Protein AF-A0A5E6N987-F1 (afdb_monomer)

pLDDT: mean 73.83, std 17.0, range [43.16, 96.81]

Mean predicted aligned error: 20.56 Å

Secondary structure (DSSP, 8-state):
--SHHHHHHHHHHHHHHHHHHHHHHHTTSSSSS---------------SS-------GGGG-GGGSS-HHHHHHHHHHHHHHHHHS---PPPPP---EEEE-SEEEHHHHHHHHTS-HHHHHHHHHHTT----TT-EEEHHHHHHHHHHTT-EEEE---------

Sequence (165 aa):
MTRLQKEEAEGLKKQQEQAKQQTEKAKKTDDADSDDKSKKPKRLRNTSGADGRKQLHVAKKNPSRKLKKKDRTRLSQKIQEEQAQHGFQKPIEKVVREVSIPDNIKVSDLAQKMATKAGEVLKVLMGMGVMVTLNDVIDQDTALLVVEEMGHTGVVSKKKPLKTS

Structure (mmCIF, N/CA/C/O backbone):
data_AF-A0A5E6N987-F1
#
_entry.id   AF-A0A5E6N987-F1
#
loop_
_atom_site.group_PDB
_atom_site.id
_atom_site.type_symbol
_atom_site.label_atom_id
_atom_site.label_alt_id
_atom_site.label_comp_id
_atom_site.label_asym_id
_atom_site.label_entity_id
_atom_site.label_seq_id
_atom_site.pdbx_PDB_ins_code
_atom_site.Cartn_x
_atom_site.Cartn_y
_atom_site.Cartn_z
_atom_site.occupancy
_atom_site.B_iso_or_equiv
_atom_site.auth_seq_id
_atom_site.auth_comp_id
_atom_site.auth_asym_id
_atom_site.auth_atom_id
_atom_site.pdbx_PDB_model_num
ATOM 1 N N . MET A 1 1 ? 55.461 -22.655 -24.168 1.00 54.84 1 MET A N 1
ATOM 2 C CA . MET A 1 1 ? 54.021 -22.583 -23.841 1.00 54.84 1 MET A CA 1
ATOM 3 C C . MET A 1 1 ? 53.813 -22.712 -22.328 1.00 54.84 1 MET A C 1
ATOM 5 O O . MET A 1 1 ? 53.328 -23.738 -21.889 1.00 54.84 1 MET A O 1
ATOM 9 N N . THR A 1 2 ? 54.227 -21.738 -21.505 1.00 58.19 2 THR A N 1
ATOM 10 C CA . THR A 1 2 ? 54.193 -21.914 -20.026 1.00 58.19 2 THR A CA 1
ATOM 11 C C . THR A 1 2 ? 54.093 -20.609 -19.209 1.00 58.19 2 THR A C 1
ATOM 13 O O . THR A 1 2 ? 54.355 -20.623 -18.012 1.00 58.19 2 THR A O 1
ATOM 16 N N . ARG A 1 3 ? 53.710 -19.465 -19.806 1.00 55.66 3 ARG A N 1
ATOM 17 C CA . ARG A 1 3 ? 53.450 -18.214 -19.046 1.00 55.66 3 ARG A CA 1
ATOM 18 C C . ARG A 1 3 ? 51.964 -17.986 -18.748 1.00 55.66 3 ARG A C 1
ATOM 20 O O . ARG A 1 3 ? 51.633 -17.706 -17.606 1.00 55.66 3 ARG A O 1
ATOM 27 N N . LEU A 1 4 ? 51.084 -18.242 -19.718 1.00 57.19 4 LEU A N 1
ATOM 28 C CA . LEU A 1 4 ? 49.628 -18.096 -19.550 1.00 57.19 4 LEU A CA 1
ATOM 29 C C . LEU A 1 4 ? 49.043 -19.063 -18.502 1.00 57.19 4 LEU A C 1
ATOM 31 O O . LEU A 1 4 ? 48.227 -18.664 -17.685 1.00 57.19 4 LEU A O 1
ATOM 35 N N . GLN A 1 5 ? 49.559 -20.294 -18.417 1.00 58.12 5 GLN A N 1
ATOM 36 C CA . GLN A 1 5 ? 49.123 -21.259 -17.394 1.00 58.12 5 GLN A CA 1
ATOM 37 C C . GLN A 1 5 ? 49.577 -20.894 -15.968 1.00 58.12 5 GLN A C 1
ATOM 39 O O . GLN A 1 5 ? 48.990 -21.364 -14.995 1.00 58.12 5 GLN A O 1
ATOM 44 N N . LYS A 1 6 ? 50.626 -20.071 -15.817 1.00 59.03 6 LYS A N 1
ATOM 45 C CA . LYS A 1 6 ? 51.129 -19.660 -14.497 1.00 59.03 6 LYS A CA 1
ATOM 46 C C . LYS A 1 6 ? 50.292 -18.519 -13.911 1.00 59.03 6 LYS A C 1
ATOM 48 O O . LYS A 1 6 ? 50.019 -18.532 -12.715 1.00 59.03 6 LYS A O 1
ATOM 53 N N . GLU A 1 7 ? 49.827 -17.597 -14.750 1.00 58.53 7 GLU A N 1
ATOM 54 C CA . GLU A 1 7 ? 48.963 -16.483 -14.334 1.00 58.53 7 GLU A CA 1
ATOM 55 C C . GLU A 1 7 ? 47.549 -16.959 -13.963 1.00 58.53 7 GLU A C 1
ATOM 57 O O . GLU A 1 7 ? 46.995 -16.518 -12.955 1.00 58.53 7 GLU A O 1
ATOM 62 N N . GLU A 1 8 ? 47.001 -17.941 -14.687 1.00 58.25 8 GLU A N 1
ATOM 63 C CA . GLU A 1 8 ? 45.715 -18.569 -14.342 1.00 58.25 8 GLU A CA 1
ATOM 64 C C . GLU A 1 8 ? 45.792 -19.352 -13.018 1.00 58.25 8 GLU A C 1
ATOM 66 O O . GLU A 1 8 ? 44.887 -19.272 -12.182 1.00 58.25 8 GLU A O 1
ATOM 71 N N . ALA A 1 9 ? 46.908 -20.050 -12.768 1.00 60.03 9 ALA A N 1
ATOM 72 C CA . ALA A 1 9 ? 47.130 -20.779 -11.520 1.00 60.03 9 ALA A CA 1
ATOM 73 C C . ALA A 1 9 ? 47.323 -19.849 -10.306 1.00 60.03 9 ALA A C 1
ATOM 75 O O . ALA A 1 9 ? 46.886 -20.178 -9.199 1.00 60.03 9 ALA A O 1
ATOM 76 N N . GLU A 1 10 ? 47.955 -18.686 -10.488 1.00 62.56 10 GLU A N 1
ATOM 77 C CA . GLU A 1 10 ? 48.101 -17.675 -9.433 1.00 62.56 10 GLU A CA 1
ATOM 78 C C . GLU A 1 10 ? 46.777 -16.942 -9.159 1.00 62.56 10 GLU A C 1
ATOM 80 O O . GLU A 1 10 ? 46.437 -16.711 -7.996 1.00 62.56 10 GLU A O 1
ATOM 85 N N . GLY A 1 11 ? 45.974 -16.672 -10.196 1.00 66.12 11 GLY A N 1
ATOM 86 C CA . GLY A 1 11 ? 44.635 -16.091 -10.062 1.00 66.12 11 GLY A CA 1
ATOM 87 C C . GLY A 1 11 ? 43.669 -16.982 -9.274 1.00 66.12 11 GLY A C 1
ATOM 88 O O . GLY A 1 11 ? 43.004 -16.510 -8.350 1.00 66.12 11 GLY A O 1
ATOM 89 N N . LEU A 1 12 ? 43.650 -18.286 -9.566 1.00 65.50 12 LEU A N 1
ATOM 90 C CA . LEU A 1 12 ? 42.802 -19.257 -8.863 1.00 65.50 12 LEU A CA 1
ATOM 91 C C . LEU A 1 12 ? 43.220 -19.449 -7.397 1.00 65.50 12 LEU A C 1
ATOM 93 O O . LEU A 1 12 ? 42.361 -19.527 -6.517 1.00 65.50 12 LEU A O 1
ATOM 97 N N . LYS A 1 13 ? 44.528 -19.453 -7.102 1.00 71.19 13 LYS A N 1
ATOM 98 C CA . LYS A 1 13 ? 45.028 -19.507 -5.716 1.00 71.19 13 LYS A CA 1
ATOM 99 C C . LYS A 1 13 ? 44.635 -18.264 -4.922 1.00 71.19 13 LYS A C 1
ATOM 101 O O . LYS A 1 13 ? 44.187 -18.390 -3.785 1.00 71.19 13 LYS A O 1
ATOM 106 N N . LYS A 1 14 ? 44.712 -17.082 -5.538 1.00 70.69 14 LYS A N 1
ATOM 107 C CA . LYS A 1 14 ? 44.338 -15.813 -4.899 1.00 70.69 14 LYS A CA 1
ATOM 108 C C . LYS A 1 14 ? 42.832 -15.725 -4.625 1.00 70.69 14 LYS A C 1
ATOM 110 O O . LYS A 1 14 ? 42.435 -15.220 -3.579 1.00 70.69 14 LYS A O 1
ATOM 115 N N . GLN A 1 15 ? 41.997 -16.280 -5.508 1.00 64.44 15 GLN A N 1
ATOM 116 C CA . GLN A 1 15 ? 40.547 -16.381 -5.289 1.00 64.44 15 GLN A CA 1
ATOM 117 C C . GLN A 1 15 ? 40.192 -17.378 -4.173 1.00 64.44 15 GLN A C 1
ATOM 119 O O . GLN A 1 15 ? 39.345 -17.080 -3.331 1.00 64.44 15 GLN A O 1
ATOM 124 N N . GLN A 1 16 ? 40.874 -18.527 -4.098 1.00 67.38 16 GLN A N 1
ATOM 125 C CA . GLN A 1 16 ? 40.660 -19.500 -3.017 1.00 67.38 16 GLN A CA 1
ATOM 126 C C . GLN A 1 16 ? 41.134 -18.985 -1.650 1.00 67.38 16 GLN A C 1
ATOM 128 O O . GLN A 1 16 ? 40.509 -19.275 -0.630 1.00 67.38 16 GLN A O 1
ATOM 133 N N . GLU A 1 17 ? 42.212 -18.203 -1.610 1.00 67.12 17 GLU A N 1
ATOM 134 C CA . GLU A 1 17 ? 42.735 -17.612 -0.376 1.00 67.12 17 GLU A CA 1
ATOM 135 C C . GLU A 1 17 ? 41.831 -16.481 0.146 1.00 67.12 17 GLU A C 1
ATOM 137 O O . GLU A 1 17 ? 41.570 -16.398 1.347 1.00 67.12 17 GLU A O 1
ATOM 142 N N . GLN A 1 18 ? 41.246 -15.680 -0.752 1.00 66.38 18 GLN A N 1
ATOM 143 C CA . GLN A 1 18 ? 40.249 -14.664 -0.396 1.00 66.38 18 GLN A CA 1
ATOM 144 C C . GLN A 1 18 ? 38.929 -15.278 0.090 1.00 66.38 18 GLN A C 1
ATOM 146 O O . GLN A 1 18 ? 38.357 -14.790 1.066 1.00 66.38 18 GLN A O 1
ATOM 151 N N . ALA A 1 19 ? 38.477 -16.381 -0.517 1.00 69.69 19 ALA A N 1
ATOM 152 C CA . ALA A 1 19 ? 37.301 -17.113 -0.049 1.00 69.69 19 ALA A CA 1
ATOM 153 C C . ALA A 1 19 ? 37.523 -17.707 1.355 1.00 69.69 19 ALA A C 1
ATOM 155 O O . ALA A 1 19 ? 36.658 -17.581 2.222 1.00 69.69 19 ALA A O 1
ATOM 156 N N . LYS A 1 20 ? 38.714 -18.268 1.624 1.00 70.25 20 LYS A N 1
ATOM 157 C CA . LYS A 1 20 ? 39.073 -18.792 2.954 1.00 70.25 20 LYS A CA 1
ATOM 158 C C . LYS A 1 20 ? 39.141 -17.694 4.019 1.00 70.25 20 LYS A C 1
ATOM 160 O O . LYS A 1 20 ? 38.571 -17.869 5.096 1.00 70.25 20 LYS A O 1
ATOM 165 N N . GLN A 1 21 ? 39.729 -16.537 3.705 1.00 65.00 21 GLN A N 1
ATOM 166 C CA . GLN A 1 21 ? 39.780 -15.394 4.628 1.00 65.00 21 GLN A CA 1
ATOM 167 C C . GLN A 1 21 ? 38.392 -14.804 4.933 1.00 65.00 21 GLN A C 1
ATOM 169 O O . GLN A 1 21 ? 38.161 -14.330 6.046 1.00 65.00 21 GLN A O 1
ATOM 174 N N . GLN A 1 22 ? 37.448 -14.851 3.987 1.00 62.25 22 GLN A N 1
ATOM 175 C CA . GLN A 1 22 ? 36.066 -14.422 4.231 1.00 62.25 22 GLN A CA 1
ATOM 176 C C . GLN A 1 22 ? 35.291 -15.434 5.087 1.00 62.25 22 GLN A C 1
ATOM 178 O O . GLN A 1 22 ? 34.568 -15.026 5.995 1.00 62.25 22 GLN A O 1
ATOM 183 N N . THR A 1 23 ? 35.509 -16.741 4.899 1.00 59.19 23 THR A N 1
ATOM 184 C CA . THR A 1 23 ? 34.897 -17.772 5.759 1.00 59.19 23 THR A CA 1
ATOM 185 C C . THR A 1 23 ? 35.470 -17.802 7.180 1.00 59.19 23 THR A C 1
ATOM 187 O O . THR A 1 23 ? 34.733 -18.070 8.127 1.00 59.19 23 THR A O 1
ATOM 190 N N . GLU A 1 24 ? 36.752 -17.467 7.370 1.00 60.81 24 GLU A N 1
ATOM 191 C CA . GLU A 1 24 ? 37.343 -17.327 8.710 1.00 60.81 24 GLU A CA 1
ATOM 192 C C . GLU A 1 24 ? 36.902 -16.044 9.426 1.00 60.81 24 GLU A C 1
ATOM 194 O O . GLU A 1 24 ? 36.781 -16.042 10.651 1.00 60.81 24 GLU A O 1
ATOM 199 N N . LYS A 1 25 ? 36.612 -14.961 8.689 1.00 58.12 25 LYS A N 1
ATOM 200 C CA . LYS A 1 25 ? 36.015 -13.746 9.267 1.00 58.12 25 LYS A CA 1
ATOM 201 C C . LYS A 1 25 ? 34.546 -13.942 9.645 1.00 58.12 25 LYS A C 1
ATOM 203 O O . LYS A 1 25 ? 34.152 -13.449 10.694 1.00 58.12 25 LYS A O 1
ATOM 208 N N . ALA A 1 26 ? 33.781 -14.708 8.864 1.00 54.34 26 ALA A N 1
ATOM 209 C CA . ALA A 1 26 ? 32.397 -15.057 9.196 1.00 54.34 26 ALA A CA 1
ATOM 210 C C . ALA A 1 26 ? 32.291 -15.984 10.424 1.00 54.34 26 ALA A C 1
ATOM 212 O O . ALA A 1 26 ? 31.362 -15.854 11.206 1.00 54.34 26 ALA A O 1
ATOM 213 N N . LYS A 1 27 ? 33.276 -16.865 10.661 1.00 53.94 27 LYS A N 1
ATOM 214 C CA . LYS A 1 27 ? 33.317 -17.710 11.870 1.00 53.94 27 LYS A CA 1
ATOM 215 C C . LYS A 1 27 ? 33.807 -17.007 13.142 1.00 53.94 27 LYS A C 1
ATOM 217 O O . LYS A 1 27 ? 33.683 -17.579 14.213 1.00 53.94 27 LYS A O 1
ATOM 222 N N . LYS A 1 28 ? 34.370 -15.796 13.064 1.00 50.22 28 LYS A N 1
ATOM 223 C CA . LYS A 1 28 ? 34.853 -15.050 14.247 1.00 50.22 28 LYS A CA 1
ATOM 224 C C . LYS A 1 28 ? 33.858 -14.024 14.796 1.00 50.22 28 LYS A C 1
ATOM 226 O O . LYS A 1 28 ? 34.156 -13.402 15.810 1.00 50.22 28 LYS A O 1
ATOM 231 N N . THR A 1 29 ? 32.700 -13.842 14.162 1.00 44.28 29 THR A N 1
ATOM 232 C CA . THR A 1 29 ? 31.657 -12.915 14.634 1.00 44.28 29 THR A CA 1
ATOM 233 C C . THR A 1 29 ? 30.497 -13.594 15.359 1.00 44.28 29 THR A C 1
ATOM 235 O O . THR A 1 29 ? 29.720 -12.889 15.991 1.00 44.28 29 THR A O 1
ATOM 238 N N . ASP A 1 30 ? 30.425 -14.930 15.348 1.00 44.88 30 ASP A N 1
ATOM 239 C CA . ASP A 1 30 ? 29.333 -15.685 15.985 1.00 44.88 30 ASP A CA 1
ATOM 240 C C . ASP A 1 30 ? 29.719 -16.332 17.336 1.00 44.88 30 ASP A C 1
ATOM 242 O O . ASP A 1 30 ? 28.852 -16.839 18.040 1.00 44.88 30 ASP A O 1
ATOM 246 N N . ASP A 1 31 ? 30.990 -16.249 17.758 1.00 44.94 31 ASP A N 1
ATOM 247 C CA . ASP A 1 31 ? 31.504 -16.826 19.020 1.00 44.94 31 ASP A CA 1
ATOM 248 C C . ASP A 1 31 ? 31.907 -15.757 20.067 1.00 44.94 31 ASP A C 1
ATOM 250 O O . ASP A 1 31 ? 32.791 -15.972 20.896 1.00 44.94 31 ASP A O 1
ATOM 254 N N . ALA A 1 32 ? 31.280 -14.574 20.036 1.00 45.81 32 ALA A N 1
ATOM 255 C CA . ALA A 1 32 ? 31.515 -13.502 21.016 1.00 45.81 32 ALA A CA 1
ATOM 256 C C . ALA A 1 32 ? 30.226 -12.900 21.612 1.00 45.81 32 ALA A C 1
ATOM 258 O O . ALA A 1 32 ? 30.254 -11.782 22.120 1.00 45.81 32 ALA A O 1
ATOM 259 N N . ASP A 1 33 ? 29.108 -13.632 21.580 1.00 43.16 33 ASP A N 1
ATOM 260 C CA . ASP A 1 33 ? 27.881 -13.260 22.303 1.00 43.16 33 ASP A CA 1
ATOM 261 C C . ASP A 1 33 ? 27.186 -14.504 22.877 1.00 43.16 33 ASP A C 1
ATOM 263 O O . ASP A 1 33 ? 26.062 -14.866 22.537 1.00 43.16 33 ASP A O 1
ATOM 267 N N . SER A 1 34 ? 27.903 -15.256 23.712 1.00 47.75 34 SER A N 1
ATOM 268 C CA . SER A 1 34 ? 27.342 -16.401 24.440 1.00 47.75 34 SER A CA 1
ATOM 269 C C . SER A 1 34 ? 28.011 -16.597 25.801 1.00 47.75 34 SER A C 1
ATOM 271 O O . SER A 1 34 ? 28.363 -17.713 26.154 1.00 47.75 34 SER A O 1
ATOM 273 N N . ASP A 1 35 ? 28.172 -15.530 26.593 1.00 49.00 35 ASP A N 1
ATOM 274 C CA . ASP A 1 35 ? 28.557 -15.686 28.008 1.00 49.00 35 ASP A CA 1
ATOM 275 C C . ASP A 1 35 ? 28.052 -14.564 28.943 1.00 49.00 35 ASP A C 1
ATOM 277 O O . ASP A 1 35 ? 28.779 -14.026 29.773 1.00 49.00 35 ASP A O 1
ATOM 281 N N . ASP A 1 36 ? 26.768 -14.195 28.844 1.00 49.25 36 ASP A N 1
ATOM 282 C CA . ASP A 1 36 ? 26.094 -13.456 29.932 1.00 49.25 36 ASP A CA 1
ATOM 283 C C . ASP A 1 36 ? 24.688 -14.004 30.214 1.00 49.25 36 ASP A C 1
ATOM 285 O O . ASP A 1 36 ? 23.667 -13.319 30.159 1.00 49.25 36 ASP A O 1
ATOM 289 N N . LYS A 1 37 ? 24.612 -15.305 30.526 1.00 49.16 37 LYS A N 1
ATOM 290 C CA . LYS A 1 37 ? 23.392 -15.946 31.056 1.00 49.16 37 LYS A CA 1
ATOM 291 C C . LYS A 1 37 ? 23.534 -16.461 32.487 1.00 49.16 37 LYS A C 1
ATOM 293 O O . LYS A 1 37 ? 22.853 -17.406 32.889 1.00 49.16 37 LYS A O 1
ATOM 298 N N . SER A 1 38 ? 24.325 -15.783 33.318 1.00 51.12 38 SER A N 1
ATOM 299 C CA . SER A 1 38 ? 24.423 -16.103 34.750 1.00 51.12 38 SER A CA 1
ATOM 300 C C . SER A 1 38 ? 24.310 -14.903 35.692 1.00 51.12 38 SER A C 1
ATOM 302 O O . SER A 1 38 ? 24.909 -14.895 36.765 1.00 51.12 38 SER A O 1
ATOM 304 N N . LYS A 1 39 ? 23.446 -13.931 35.382 1.00 51.84 39 LYS A N 1
ATOM 305 C CA . LYS A 1 39 ? 22.917 -12.992 36.390 1.00 51.84 39 LYS A CA 1
ATOM 306 C C . LYS A 1 39 ? 21.401 -13.096 36.512 1.00 51.84 39 LYS A C 1
ATOM 308 O O . LYS A 1 39 ? 20.650 -12.159 36.265 1.00 51.84 39 LYS A O 1
ATOM 313 N N . LYS A 1 40 ? 20.935 -14.258 36.984 1.00 56.56 40 LYS A N 1
ATOM 314 C CA . LYS A 1 40 ? 19.632 -14.332 37.664 1.00 56.56 40 LYS A CA 1
ATOM 315 C C . LYS A 1 40 ? 19.680 -13.359 38.852 1.00 56.56 40 LYS A C 1
ATOM 317 O O . LYS A 1 40 ? 20.644 -13.432 39.618 1.00 56.56 40 LYS A O 1
ATOM 322 N N . PRO A 1 41 ? 18.681 -12.483 39.065 1.00 47.06 41 PRO A N 1
ATOM 323 C CA . PRO A 1 41 ? 18.668 -11.646 40.254 1.00 47.06 41 PRO A CA 1
ATOM 324 C C . PRO A 1 41 ? 18.615 -12.567 41.474 1.00 47.06 41 PRO A C 1
ATOM 326 O O . PRO A 1 41 ? 17.665 -13.332 41.662 1.00 47.06 41 PRO A O 1
ATOM 329 N N . LYS A 1 42 ? 19.674 -12.527 42.285 1.00 54.75 42 LY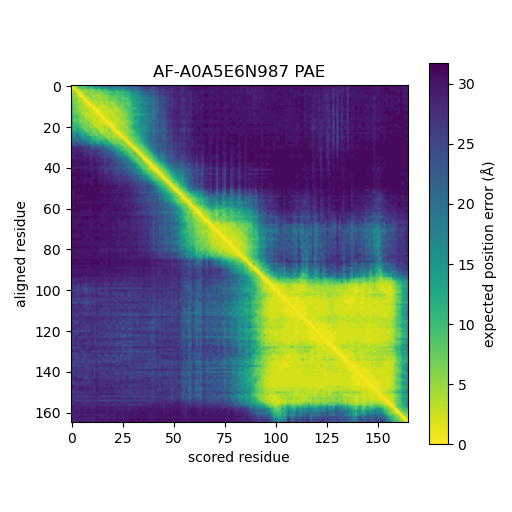S A N 1
ATOM 330 C CA . LYS A 1 42 ? 19.789 -13.272 43.537 1.00 54.75 42 LYS A CA 1
ATOM 331 C C . LYS A 1 42 ? 18.757 -12.680 44.498 1.00 54.75 42 LYS A C 1
ATOM 333 O O . LYS A 1 42 ? 19.034 -11.730 45.222 1.00 54.75 42 LYS A O 1
ATOM 338 N N . ARG A 1 43 ? 17.520 -13.187 44.451 1.00 53.34 43 ARG A N 1
ATOM 339 C CA . ARG A 1 43 ? 16.483 -12.847 45.429 1.00 53.34 43 ARG A CA 1
ATOM 340 C C . ARG A 1 43 ? 16.999 -13.315 46.784 1.00 53.34 43 ARG A C 1
ATOM 342 O O . ARG A 1 43 ? 17.007 -14.512 47.058 1.00 53.34 43 ARG A O 1
ATOM 349 N N . LEU A 1 44 ? 17.462 -12.364 47.591 1.00 52.19 44 LEU A N 1
ATOM 350 C CA . LEU A 1 44 ? 17.784 -12.552 49.000 1.00 52.19 44 LEU A CA 1
ATOM 351 C C . LEU A 1 44 ? 16.576 -13.204 49.677 1.00 52.19 44 LEU A C 1
ATOM 353 O O . LEU A 1 44 ? 15.535 -12.584 49.898 1.00 52.19 44 LEU A O 1
ATOM 357 N N 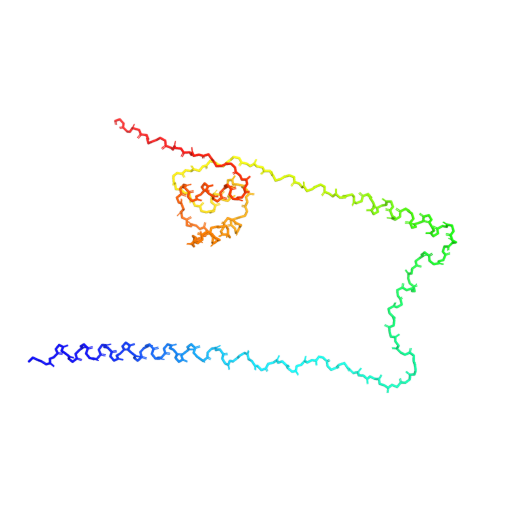. ARG A 1 45 ? 16.700 -14.502 49.940 1.00 46.78 45 ARG A N 1
ATOM 358 C CA . ARG A 1 45 ? 15.787 -15.262 50.780 1.00 46.78 45 ARG A CA 1
ATOM 359 C C . ARG A 1 45 ? 16.189 -14.961 52.219 1.00 46.78 45 ARG A C 1
ATOM 361 O O . ARG A 1 45 ? 16.965 -15.699 52.810 1.00 46.78 45 ARG A O 1
ATOM 368 N N . ASN A 1 46 ? 15.679 -13.853 52.758 1.00 51.62 46 ASN A N 1
ATOM 369 C CA . ASN A 1 46 ? 15.696 -13.623 54.199 1.00 51.62 46 ASN A CA 1
ATOM 370 C C . ASN A 1 46 ? 14.736 -14.627 54.838 1.00 51.62 46 ASN A C 1
ATOM 372 O O . ASN A 1 46 ? 13.517 -14.481 54.772 1.00 51.62 46 ASN A O 1
ATOM 376 N N . THR A 1 47 ? 15.307 -15.675 55.417 1.00 56.50 47 THR A N 1
ATOM 377 C CA . THR A 1 47 ? 14.648 -16.532 56.394 1.00 56.50 47 THR A CA 1
ATOM 378 C C . THR A 1 47 ? 14.964 -15.996 57.781 1.00 56.50 47 THR A C 1
ATOM 380 O O . THR A 1 47 ? 16.025 -16.288 58.326 1.00 56.50 47 THR A O 1
ATOM 383 N N . SER A 1 4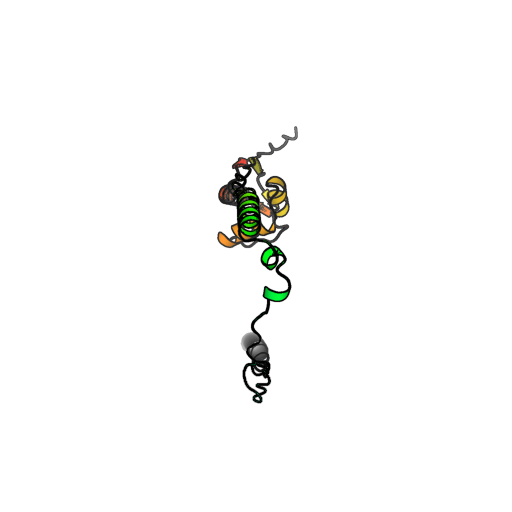8 ? 14.040 -15.233 58.350 1.00 45.84 48 SER A N 1
ATOM 384 C CA . SER A 1 48 ? 13.863 -15.144 59.800 1.00 45.84 48 SER A CA 1
ATOM 385 C C . SER A 1 48 ? 12.516 -14.488 60.109 1.00 45.84 48 SER A C 1
ATOM 387 O O . SER A 1 48 ? 12.235 -13.378 59.669 1.00 45.84 48 SER A O 1
ATOM 389 N N . GLY A 1 49 ? 11.680 -15.198 60.866 1.00 44.84 49 GLY A N 1
ATOM 390 C CA . GLY A 1 49 ? 10.444 -14.665 61.440 1.00 44.84 49 GLY A CA 1
ATOM 391 C C . GLY A 1 49 ? 9.184 -14.999 60.643 1.00 44.84 49 GLY A C 1
ATOM 392 O O . GLY A 1 49 ? 9.089 -14.754 59.445 1.00 44.84 49 GLY A O 1
ATOM 393 N N . ALA A 1 50 ? 8.221 -15.593 61.334 1.00 55.75 50 ALA A N 1
ATOM 394 C CA . ALA A 1 50 ? 6.937 -16.050 60.831 1.00 55.75 50 ALA A CA 1
ATOM 395 C C . ALA A 1 50 ? 6.117 -14.965 60.087 1.00 55.75 50 ALA A C 1
ATOM 397 O O . ALA A 1 50 ? 6.219 -13.776 60.370 1.00 55.75 50 ALA A O 1
ATOM 398 N N . ASP A 1 51 ? 5.280 -15.415 59.142 1.00 58.34 51 ASP A N 1
ATOM 399 C CA . ASP A 1 51 ? 4.203 -14.663 58.464 1.00 58.34 51 ASP A CA 1
ATOM 400 C C . ASP A 1 51 ? 4.567 -13.475 57.543 1.00 58.34 51 ASP A C 1
ATOM 402 O O . ASP A 1 51 ? 3.831 -12.505 57.377 1.00 58.34 51 ASP A O 1
ATOM 406 N N . GLY A 1 52 ? 5.685 -13.587 56.824 1.00 51.91 52 GLY A N 1
ATOM 407 C CA . GLY A 1 52 ? 6.167 -12.586 55.861 1.00 51.91 52 GLY A CA 1
ATOM 408 C C . GLY A 1 52 ? 5.697 -12.735 54.404 1.00 51.91 52 GLY A C 1
ATOM 409 O O . GLY A 1 52 ? 6.415 -12.299 53.497 1.00 51.91 52 GLY A O 1
ATOM 410 N N . ARG A 1 53 ? 4.534 -13.344 54.111 1.00 57.84 53 ARG A N 1
ATOM 411 C CA . ARG A 1 53 ? 3.970 -13.235 52.748 1.00 57.84 53 ARG A CA 1
ATOM 412 C C . ARG A 1 53 ? 3.608 -11.768 52.537 1.00 57.84 53 ARG A C 1
ATOM 414 O O . ARG A 1 53 ? 2.612 -11.306 53.083 1.00 57.84 53 ARG A O 1
ATOM 421 N N . LYS A 1 54 ? 4.383 -11.044 51.720 1.00 61.22 54 LYS A N 1
ATOM 422 C CA . LYS A 1 54 ? 3.980 -9.747 51.153 1.00 61.22 54 LYS A CA 1
ATOM 423 C C . LYS A 1 54 ? 2.794 -9.980 50.220 1.00 61.22 54 LYS A C 1
ATOM 425 O O . LYS A 1 54 ? 2.921 -9.950 49.000 1.00 61.22 54 LYS A O 1
ATOM 430 N N . GLN A 1 55 ? 1.641 -10.273 50.808 1.00 64.50 55 GLN A N 1
ATOM 431 C CA . GLN A 1 55 ? 0.373 -10.120 50.138 1.00 64.50 55 GLN A CA 1
ATOM 432 C C . GLN A 1 55 ? 0.294 -8.651 49.750 1.00 64.50 55 GLN A C 1
ATOM 434 O O . GLN A 1 55 ? 0.531 -7.763 50.574 1.00 64.50 55 GLN A O 1
ATOM 439 N N . LEU A 1 56 ? 0.016 -8.386 48.477 1.00 62.91 56 LEU A N 1
ATOM 440 C CA . LEU A 1 56 ? -0.318 -7.046 48.039 1.00 62.91 56 LEU A CA 1
ATOM 441 C C . LEU A 1 56 ? -1.577 -6.652 48.822 1.00 62.91 56 LEU A C 1
ATOM 443 O O . LEU A 1 56 ? -2.681 -7.086 48.498 1.00 62.91 56 LEU A O 1
ATOM 447 N N . HIS A 1 57 ? -1.423 -5.876 49.896 1.00 60.94 57 HIS A N 1
ATOM 448 C CA . HIS A 1 57 ? -2.541 -5.338 50.664 1.00 60.94 57 HIS A CA 1
ATOM 449 C C . HIS A 1 57 ? -3.231 -4.230 49.845 1.00 60.94 57 HIS A C 1
ATOM 451 O O . HIS A 1 57 ? -3.324 -3.085 50.283 1.00 60.94 57 HIS A O 1
ATOM 457 N N . VAL A 1 58 ? -3.791 -4.573 48.673 1.00 60.94 58 VAL A N 1
ATOM 458 C CA . VAL A 1 58 ? -4.699 -3.710 47.879 1.00 60.94 58 VAL A CA 1
ATOM 459 C C . VAL A 1 58 ? -5.894 -3.280 48.734 1.00 60.94 58 VAL A C 1
ATOM 461 O O . VAL A 1 58 ? -6.569 -2.282 48.494 1.00 60.94 58 VAL A O 1
ATOM 464 N N . ALA A 1 59 ? -6.135 -4.022 49.813 1.00 58.97 59 ALA A N 1
ATOM 465 C CA . ALA A 1 59 ? -7.171 -3.743 50.763 1.00 58.97 59 ALA A CA 1
ATOM 466 C C . ALA A 1 59 ? -7.052 -2.356 51.424 1.00 58.97 59 ALA A C 1
ATOM 468 O O . ALA A 1 59 ? -8.089 -1.738 51.658 1.00 58.97 59 ALA A O 1
ATOM 469 N N . LYS A 1 60 ? -5.865 -1.825 51.744 1.00 59.97 60 LYS A N 1
ATOM 470 C CA . LYS A 1 60 ? -5.787 -0.670 52.665 1.00 59.97 60 LYS A CA 1
ATOM 471 C C . LYS A 1 60 ? -6.322 0.648 52.079 1.00 59.97 60 LYS A C 1
ATOM 473 O O . LYS A 1 60 ? -6.671 1.541 52.844 1.00 59.97 60 LYS A O 1
ATOM 478 N N . LYS A 1 61 ? -6.485 0.734 50.753 1.00 60.19 61 LYS A N 1
ATOM 479 C CA . LYS A 1 61 ? -6.938 1.941 50.041 1.00 60.19 61 LYS A CA 1
ATOM 480 C C . LYS A 1 61 ? -8.211 1.724 49.212 1.00 60.19 61 LYS A C 1
ATOM 482 O O . LYS A 1 61 ? -8.408 2.406 48.218 1.00 60.19 61 LYS A O 1
ATOM 487 N N . ASN A 1 62 ? -9.064 0.768 49.596 1.00 67.31 62 ASN A N 1
ATOM 488 C CA . ASN A 1 62 ? -10.320 0.521 48.886 1.00 67.31 62 ASN A CA 1
ATOM 489 C C . ASN A 1 62 ? -11.475 1.313 49.549 1.00 67.31 62 ASN A C 1
ATOM 491 O O . ASN A 1 62 ? -11.951 0.890 50.612 1.00 67.31 62 ASN A O 1
ATOM 495 N N . PRO A 1 63 ? -11.911 2.462 48.987 1.00 68.06 63 PRO A N 1
ATOM 496 C CA . PRO A 1 63 ? -12.900 3.352 49.613 1.00 68.06 63 PRO A CA 1
ATOM 497 C C . PRO A 1 63 ? -14.250 2.656 49.841 1.00 68.06 63 PRO A C 1
ATOM 499 O O . PRO A 1 63 ? -14.972 2.977 50.783 1.00 68.06 63 PRO A O 1
ATOM 502 N N . SER A 1 64 ? -14.545 1.615 49.059 1.00 64.06 64 SER A N 1
ATOM 503 C CA . SER A 1 64 ? -15.793 0.856 49.130 1.00 64.06 64 SER A CA 1
ATOM 504 C C . SER A 1 64 ? -15.919 -0.071 50.345 1.00 64.06 64 SER A C 1
ATOM 506 O O . SER A 1 64 ? -16.982 -0.654 50.543 1.00 64.06 64 SER A O 1
ATOM 508 N N . ARG A 1 65 ? -14.871 -0.236 51.173 1.00 68.69 65 ARG A N 1
ATOM 509 C CA . ARG A 1 65 ? -14.954 -1.062 52.399 1.00 68.69 65 ARG A CA 1
ATOM 510 C C . ARG A 1 65 ? -15.643 -0.339 53.561 1.00 68.69 65 ARG A C 1
ATOM 512 O O . ARG A 1 65 ? -16.211 -1.003 54.418 1.00 68.69 65 ARG A O 1
ATOM 519 N N . LYS A 1 66 ? -15.604 0.999 53.590 1.00 73.06 66 LYS A N 1
ATOM 520 C CA . LYS A 1 66 ? -16.273 1.812 54.625 1.00 73.06 66 LYS A CA 1
ATOM 521 C C . LYS A 1 66 ? -17.761 2.056 54.329 1.00 73.06 66 LYS A C 1
ATOM 523 O O . LYS A 1 66 ? -18.467 2.595 55.172 1.00 73.06 66 LYS A O 1
ATOM 528 N N . LEU A 1 67 ? -18.228 1.667 53.142 1.00 74.06 67 LEU A N 1
ATOM 529 C CA . LEU A 1 67 ? -19.618 1.809 52.713 1.00 74.06 67 LEU A CA 1
ATOM 530 C C . LEU A 1 67 ? -20.490 0.688 53.295 1.00 74.06 67 LEU A C 1
ATOM 532 O O . LEU A 1 67 ? -20.048 -0.458 53.424 1.00 74.06 67 LEU A O 1
ATOM 536 N N . LYS A 1 68 ? -21.756 0.994 53.603 1.00 80.50 68 LYS A N 1
ATOM 537 C CA . LYS A 1 68 ? -22.732 -0.026 54.009 1.00 80.50 68 LYS A CA 1
ATOM 538 C C . LYS A 1 68 ? -22.986 -0.988 52.838 1.00 80.50 68 LYS A C 1
ATOM 540 O O . LYS A 1 68 ? -22.837 -0.620 51.673 1.00 80.50 68 LYS A O 1
ATOM 545 N N . LYS A 1 69 ? -23.404 -2.232 53.129 1.00 77.19 69 LYS A N 1
ATOM 546 C CA . LYS A 1 69 ? -23.631 -3.285 52.108 1.00 77.19 69 LYS A CA 1
ATOM 547 C C . LYS A 1 69 ? -24.493 -2.807 50.925 1.00 77.19 69 LYS A C 1
ATOM 549 O O . LYS A 1 69 ? -24.187 -3.137 49.782 1.00 77.19 69 LYS A O 1
ATOM 554 N N . LYS A 1 70 ? -25.529 -2.004 51.190 1.00 78.69 70 LYS A N 1
ATOM 555 C CA . LYS A 1 70 ? -26.420 -1.448 50.157 1.00 78.69 70 LYS A CA 1
ATOM 556 C C . LYS A 1 70 ? -25.685 -0.485 49.214 1.00 78.69 70 LYS A C 1
ATOM 558 O O . LYS A 1 70 ? -25.785 -0.629 48.000 1.00 78.69 70 LYS A O 1
ATOM 563 N N . ASP A 1 71 ? -24.875 0.416 49.760 1.00 77.88 71 ASP A N 1
ATOM 564 C CA . ASP A 1 71 ? -24.148 1.432 48.987 1.00 77.88 71 ASP A CA 1
ATOM 565 C C . ASP A 1 71 ? -23.012 0.818 48.161 1.00 77.88 71 ASP A C 1
ATOM 567 O O . ASP A 1 71 ? -22.785 1.203 47.016 1.00 77.88 71 ASP A O 1
ATOM 571 N N . ARG A 1 72 ? -22.342 -0.210 48.700 1.00 79.69 72 ARG A N 1
ATOM 572 C CA . ARG A 1 72 ? -21.323 -0.974 47.964 1.00 79.69 72 ARG A CA 1
ATOM 573 C C . ARG A 1 72 ? -21.909 -1.691 46.745 1.00 79.69 72 ARG A C 1
ATOM 575 O O . ARG A 1 72 ? -21.259 -1.744 45.705 1.00 79.69 72 ARG A O 1
ATOM 582 N N . THR A 1 73 ? -23.120 -2.229 46.876 1.00 80.81 73 THR A N 1
ATOM 583 C CA . THR A 1 73 ? -23.802 -2.936 45.781 1.00 80.81 73 THR A CA 1
ATOM 584 C C . THR A 1 73 ? -24.208 -1.957 44.680 1.00 80.81 73 THR A C 1
ATOM 586 O O . THR A 1 73 ? -23.923 -2.211 43.516 1.00 80.81 73 THR A O 1
ATOM 589 N N . ARG A 1 74 ? -24.751 -0.788 45.051 1.00 82.44 74 ARG A N 1
ATOM 590 C CA . ARG A 1 74 ? -25.091 0.286 44.103 1.00 82.44 74 ARG A CA 1
ATOM 591 C C . ARG A 1 74 ? -23.876 0.822 43.348 1.00 82.44 74 ARG A C 1
ATOM 593 O O . ARG A 1 74 ? -23.944 1.015 42.142 1.00 82.44 74 ARG A O 1
ATOM 600 N N . LEU A 1 75 ? -22.752 1.023 44.037 1.00 80.31 75 LEU A N 1
ATOM 601 C CA . LEU A 1 75 ? -21.514 1.467 43.394 1.00 80.31 75 LEU A CA 1
ATOM 602 C C . LEU A 1 75 ? -20.978 0.414 42.415 1.00 80.31 75 LEU A C 1
ATOM 604 O O . LEU A 1 75 ? -20.536 0.761 41.327 1.00 80.31 75 LEU A O 1
ATOM 608 N N . SER A 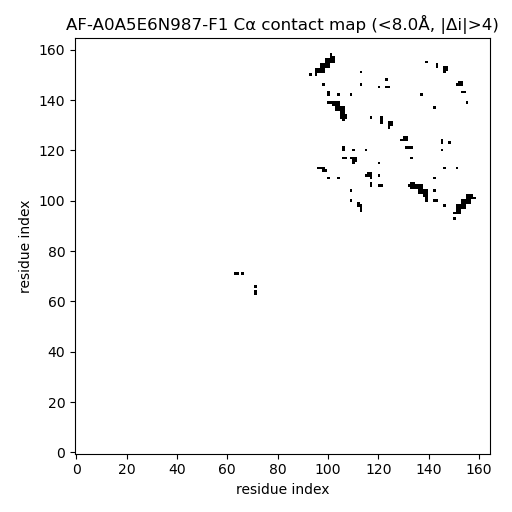1 76 ? -21.044 -0.868 42.784 1.00 79.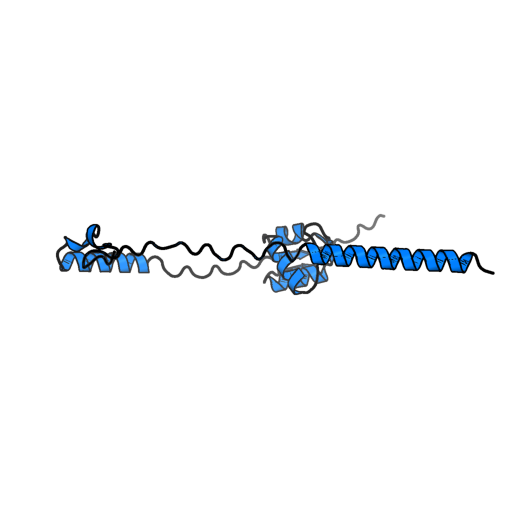31 76 SER A N 1
ATOM 609 C CA . SER A 1 76 ? -20.644 -1.964 41.898 1.00 79.31 76 SER A CA 1
ATOM 610 C C . SER A 1 76 ? -21.534 -2.050 40.658 1.00 79.31 76 SER A C 1
ATOM 612 O O . SER A 1 76 ? -21.012 -2.271 39.573 1.00 79.31 76 SER A O 1
ATOM 614 N N . GLN A 1 77 ? -22.847 -1.849 40.810 1.00 80.94 77 GLN A N 1
ATOM 615 C CA . GLN A 1 77 ? -23.790 -1.800 39.689 1.00 80.94 77 GLN A CA 1
ATOM 616 C C . GLN A 1 77 ? -23.499 -0.612 38.770 1.00 80.94 77 GLN A C 1
ATOM 618 O O . GLN A 1 77 ? -23.369 -0.805 37.571 1.00 80.94 77 GLN A O 1
ATOM 623 N N . LYS A 1 78 ? -23.261 0.583 39.325 1.00 79.69 78 LYS A N 1
ATOM 624 C CA . LYS A 1 78 ? -22.910 1.774 38.537 1.00 79.69 78 LYS A CA 1
ATOM 625 C C . LYS A 1 78 ? -21.595 1.612 37.767 1.00 79.69 78 LYS A C 1
ATOM 627 O O . LYS A 1 78 ? -21.515 2.006 36.614 1.00 79.69 78 LYS A O 1
ATOM 632 N N . ILE A 1 79 ? -20.576 0.998 38.375 1.00 78.44 79 ILE A N 1
ATOM 633 C CA . ILE A 1 79 ? -19.307 0.691 37.689 1.00 78.44 79 ILE A CA 1
ATOM 634 C C . ILE A 1 79 ? -19.528 -0.343 36.580 1.00 78.44 79 ILE A C 1
ATOM 636 O O . ILE A 1 79 ? -18.935 -0.230 35.514 1.00 78.44 79 ILE A O 1
ATOM 640 N N . GLN A 1 80 ? -20.377 -1.344 36.813 1.00 75.12 80 GLN A N 1
ATOM 641 C CA . GLN A 1 80 ? -20.701 -2.354 35.809 1.00 75.12 80 GLN A CA 1
ATOM 642 C C . GLN A 1 80 ? -21.505 -1.761 34.642 1.00 75.12 80 GLN A C 1
ATOM 644 O O . GLN A 1 80 ? -21.254 -2.116 33.496 1.00 75.12 80 GLN A O 1
ATOM 649 N N . GLU A 1 81 ? -22.404 -0.814 34.914 1.00 73.06 81 GLU A N 1
ATOM 650 C CA . GLU A 1 81 ? -23.120 -0.025 33.906 1.00 73.06 81 GLU A CA 1
ATOM 651 C C . GLU A 1 81 ? -22.168 0.892 33.121 1.00 73.06 81 GLU A C 1
ATOM 653 O O . GLU A 1 81 ? -22.241 0.931 31.898 1.00 73.06 81 GLU A O 1
ATOM 658 N N . GLU A 1 82 ? -21.221 1.569 33.780 1.00 70.62 82 GLU A N 1
ATOM 659 C CA . GLU A 1 82 ? -20.191 2.391 33.118 1.00 70.62 82 GLU A CA 1
ATOM 660 C C . GLU A 1 82 ? -19.235 1.543 32.259 1.00 70.62 82 GLU A C 1
ATOM 662 O O . GLU A 1 82 ? -18.888 1.924 31.143 1.00 70.62 82 GLU A O 1
ATOM 667 N N . GLN A 1 83 ? -18.852 0.351 32.725 1.00 66.56 83 GLN A N 1
ATOM 668 C CA . GLN A 1 83 ? -18.047 -0.596 31.945 1.00 66.56 83 GLN A CA 1
ATOM 669 C C . GLN A 1 83 ? -18.827 -1.202 30.773 1.00 66.56 83 GLN A C 1
ATOM 671 O O . GLN A 1 83 ? -18.243 -1.432 29.718 1.00 66.56 83 GLN A O 1
ATOM 676 N N . ALA A 1 84 ? -20.137 -1.410 30.922 1.00 65.38 84 ALA A N 1
ATOM 677 C CA . ALA A 1 84 ? -21.018 -1.800 29.824 1.00 65.38 84 ALA A CA 1
ATOM 678 C C . ALA A 1 84 ? -21.244 -0.657 28.811 1.00 65.38 84 ALA A C 1
ATOM 680 O O . ALA A 1 84 ? -21.544 -0.930 27.650 1.00 65.38 84 ALA A O 1
ATOM 681 N N . GLN A 1 85 ? -21.065 0.608 29.221 1.00 62.31 85 GLN A N 1
ATOM 682 C CA . GLN A 1 85 ? -21.105 1.778 28.334 1.00 62.31 85 GLN A CA 1
ATOM 683 C C . GLN A 1 85 ? -19.826 1.994 27.522 1.00 62.31 85 GLN A C 1
ATOM 685 O O . GLN A 1 85 ? -19.886 2.629 26.469 1.00 62.31 85 GLN A O 1
ATOM 690 N N . HIS A 1 86 ? -18.695 1.399 27.912 1.00 63.09 86 HIS A N 1
ATOM 691 C CA . HIS A 1 86 ? -17.580 1.158 26.990 1.00 63.09 86 HIS A CA 1
ATOM 692 C C . HIS A 1 86 ? -17.937 -0.008 26.057 1.00 63.09 86 HIS A C 1
ATOM 694 O O . HIS A 1 86 ? -17.285 -1.051 26.019 1.00 63.09 86 HIS A O 1
ATOM 700 N N . GLY A 1 87 ? -19.051 0.173 25.348 1.00 58.28 87 GLY A N 1
ATOM 701 C CA . GLY A 1 87 ? -19.613 -0.774 24.415 1.00 58.28 87 GLY A CA 1
ATOM 702 C C . GLY A 1 87 ? -18.603 -1.079 23.326 1.00 58.28 87 GLY A C 1
ATOM 703 O O . GLY A 1 87 ? -17.941 -0.180 22.809 1.00 58.28 87 GLY A O 1
ATOM 704 N N . PHE A 1 88 ? -18.509 -2.370 23.018 1.00 65.75 88 PHE A N 1
ATOM 705 C CA . PHE A 1 88 ? -17.931 -2.940 21.811 1.00 65.75 88 PHE A CA 1
ATOM 706 C C . PHE A 1 88 ? -17.899 -1.913 20.676 1.00 65.75 88 PHE A C 1
ATOM 708 O O . PHE A 1 88 ? -18.913 -1.629 20.031 1.00 65.75 88 PHE A O 1
ATOM 715 N N . GLN A 1 89 ? -16.733 -1.303 20.485 1.00 65.75 89 GLN A N 1
ATOM 716 C CA . GLN A 1 89 ? -16.532 -0.352 19.413 1.00 65.75 89 GLN A CA 1
ATOM 717 C C . GLN A 1 89 ? -16.602 -1.187 18.142 1.00 65.75 89 GLN A C 1
ATOM 719 O O . GLN A 1 89 ? -15.726 -2.024 17.913 1.00 65.75 89 GLN A O 1
ATOM 724 N N . LYS A 1 90 ? -17.710 -1.054 17.395 1.00 65.94 90 LYS A N 1
ATOM 725 C CA . LYS A 1 90 ? -17.903 -1.786 16.141 1.00 65.94 90 LYS A CA 1
ATOM 726 C C . LYS A 1 90 ? -16.608 -1.666 15.337 1.00 65.94 90 LYS A C 1
ATOM 728 O O . LYS A 1 90 ? -16.101 -0.544 15.229 1.00 65.94 90 LYS A O 1
ATOM 733 N N . PRO A 1 91 ? -16.056 -2.779 14.822 1.00 66.31 91 PRO A N 1
ATOM 734 C CA . PRO A 1 91 ? -14.881 -2.709 13.975 1.00 66.31 91 PRO A CA 1
ATOM 735 C C . PRO A 1 91 ? -15.192 -1.714 12.862 1.00 66.31 91 PRO A C 1
ATOM 737 O O . PRO A 1 91 ? -16.194 -1.857 12.164 1.00 66.31 91 PRO A O 1
ATOM 740 N N . ILE A 1 92 ? -14.392 -0.652 12.793 1.00 66.56 92 ILE A N 1
ATOM 741 C CA . ILE A 1 92 ? -14.505 0.373 11.762 1.00 66.56 92 ILE A CA 1
ATOM 742 C C . ILE A 1 92 ? -14.411 -0.380 10.437 1.00 66.56 92 ILE A C 1
ATOM 744 O O . ILE A 1 92 ? -13.407 -1.052 10.187 1.00 66.56 92 ILE A O 1
ATOM 748 N N . GLU A 1 93 ? -15.481 -0.347 9.643 1.00 66.62 93 GLU A N 1
ATOM 749 C CA . GLU A 1 93 ? -15.476 -0.959 8.320 1.00 66.62 93 GLU A CA 1
ATOM 750 C C . GLU A 1 93 ? -14.286 -0.398 7.540 1.00 66.62 93 GLU A C 1
ATOM 752 O O . GLU A 1 93 ? -14.023 0.810 7.559 1.00 66.62 93 GLU A O 1
ATOM 757 N N . LYS A 1 94 ? -13.512 -1.289 6.911 1.00 66.56 94 LYS A N 1
ATOM 758 C CA . LYS A 1 94 ? -12.361 -0.885 6.103 1.00 66.56 94 LYS A CA 1
ATOM 759 C C . LYS A 1 94 ? -12.867 0.068 5.021 1.00 66.56 94 LYS A C 1
ATOM 761 O O . LYS A 1 94 ? -13.691 -0.314 4.197 1.00 66.56 94 LYS A O 1
ATOM 766 N N . VAL A 1 95 ? -12.385 1.308 5.040 1.00 73.38 95 VAL A N 1
ATOM 767 C CA . VAL A 1 95 ? -12.716 2.300 4.015 1.00 73.38 95 VAL A CA 1
ATOM 768 C C . VAL A 1 95 ? -12.066 1.854 2.710 1.00 73.38 95 VAL A C 1
ATOM 770 O O . VAL A 1 95 ? -10.854 1.982 2.549 1.00 73.38 95 VAL A O 1
ATOM 773 N N . VAL A 1 96 ? -12.868 1.318 1.793 1.00 79.56 96 VAL A N 1
ATOM 774 C CA . VAL A 1 96 ? -12.425 0.961 0.442 1.00 79.56 96 VAL A CA 1
ATOM 775 C C . VAL A 1 96 ? -12.242 2.253 -0.348 1.00 79.56 96 VAL A C 1
ATOM 777 O O . VAL A 1 96 ? -13.169 3.058 -0.451 1.00 79.56 96 VAL A O 1
ATOM 780 N N . ARG A 1 97 ? -11.041 2.479 -0.885 1.00 83.25 97 ARG A N 1
ATOM 781 C CA . ARG A 1 97 ? -10.759 3.613 -1.778 1.00 83.25 97 ARG A CA 1
ATOM 782 C C . ARG A 1 97 ? -10.457 3.116 -3.180 1.00 83.25 97 ARG A C 1
ATOM 784 O O . ARG A 1 97 ? -9.815 2.079 -3.348 1.00 83.25 97 ARG A O 1
ATOM 791 N N . GLU A 1 98 ? -10.880 3.898 -4.164 1.00 88.50 98 GLU A N 1
ATOM 792 C CA . GLU A 1 98 ? -10.475 3.716 -5.553 1.00 88.50 98 GLU A CA 1
ATOM 793 C C . GLU A 1 98 ? -9.092 4.336 -5.783 1.00 88.50 98 GLU A C 1
ATOM 795 O O . GLU A 1 98 ? -8.849 5.501 -5.458 1.00 88.50 98 GLU A O 1
ATOM 800 N N . VAL A 1 99 ? -8.172 3.548 -6.337 1.00 92.19 99 VAL A N 1
ATOM 801 C CA . VAL A 1 99 ? -6.763 3.906 -6.514 1.00 92.19 99 VAL A CA 1
ATOM 802 C C . VAL A 1 99 ? -6.440 3.911 -7.997 1.00 92.19 99 VAL A C 1
ATOM 804 O O . VAL A 1 99 ? -6.430 2.872 -8.646 1.00 92.19 99 VAL A O 1
ATOM 807 N N . SER A 1 100 ? -6.134 5.086 -8.542 1.00 92.62 100 SER A N 1
ATOM 808 C CA . SER A 1 100 ? -5.738 5.209 -9.944 1.00 92.62 100 SER A CA 1
ATOM 809 C C . SER A 1 100 ? -4.258 4.854 -10.145 1.00 92.62 100 SER A C 1
ATOM 811 O O . SER A 1 100 ? -3.379 5.555 -9.627 1.00 92.62 100 SER A O 1
ATOM 813 N N . ILE A 1 101 ? -3.968 3.799 -10.907 1.00 94.06 101 ILE A N 1
ATOM 814 C CA . ILE A 1 101 ? -2.624 3.233 -11.096 1.00 94.06 101 ILE A CA 1
ATOM 815 C C . ILE A 1 101 ? -2.141 3.509 -12.534 1.00 94.06 101 ILE A C 1
ATOM 817 O O . ILE A 1 101 ? -2.765 3.033 -13.481 1.00 94.06 101 ILE A O 1
ATOM 821 N N . PRO A 1 102 ? -1.066 4.294 -12.737 1.00 94.25 102 PRO A N 1
ATOM 822 C CA . PRO A 1 102 ? -0.425 4.471 -14.043 1.00 94.25 102 PRO A CA 1
ATOM 823 C C . PRO A 1 102 ? 0.425 3.244 -14.420 1.00 94.25 102 PRO A C 1
ATOM 825 O O . PRO A 1 102 ? 0.622 2.366 -13.590 1.00 94.25 102 PRO A O 1
ATOM 828 N N . ASP A 1 103 ? 0.962 3.200 -15.641 1.00 92.50 103 ASP A N 1
ATOM 829 C CA . ASP A 1 103 ? 1.743 2.053 -16.149 1.00 92.50 103 ASP A CA 1
ATOM 830 C C . ASP A 1 103 ? 2.968 1.705 -15.278 1.00 92.50 103 ASP A C 1
ATOM 832 O O . ASP A 1 103 ? 3.335 0.542 -15.148 1.00 92.50 103 ASP A O 1
ATOM 836 N N . ASN A 1 104 ? 3.588 2.720 -14.669 1.00 93.19 104 ASN A N 1
ATOM 837 C CA . ASN A 1 104 ? 4.698 2.583 -13.729 1.00 93.19 104 ASN A CA 1
ATOM 838 C C . ASN A 1 104 ? 4.478 3.539 -12.550 1.00 93.19 104 ASN A C 1
ATOM 840 O O . ASN A 1 104 ? 4.231 4.733 -12.763 1.00 93.19 104 ASN A O 1
ATOM 844 N N . ILE A 1 105 ? 4.574 3.046 -11.315 1.00 94.81 105 ILE A N 1
ATOM 845 C CA . ILE A 1 105 ? 4.345 3.840 -10.098 1.00 94.81 105 ILE A CA 1
ATOM 846 C C . ILE A 1 105 ? 5.397 3.535 -9.031 1.00 94.81 105 ILE A C 1
ATOM 848 O O . ILE A 1 105 ? 5.832 2.399 -8.887 1.00 94.81 105 ILE A O 1
ATOM 852 N N . LYS A 1 106 ? 5.811 4.544 -8.259 1.00 96.81 106 LYS A N 1
ATOM 853 C CA . LYS A 1 106 ? 6.666 4.324 -7.085 1.00 96.81 106 LYS A CA 1
ATOM 854 C C . LYS A 1 106 ? 5.863 3.744 -5.929 1.00 96.81 106 LYS A C 1
ATOM 856 O O . LYS A 1 106 ? 4.720 4.149 -5.707 1.00 96.81 106 LYS A O 1
ATOM 861 N N . VAL A 1 107 ? 6.485 2.883 -5.128 1.00 95.44 107 VAL A N 1
ATOM 862 C CA . VAL A 1 107 ? 5.846 2.301 -3.932 1.00 95.44 107 VAL A CA 1
ATOM 863 C C . VAL A 1 107 ? 5.369 3.389 -2.957 1.00 95.44 107 VAL A C 1
ATOM 865 O O . VAL A 1 107 ? 4.262 3.300 -2.421 1.00 95.44 107 VAL A O 1
ATOM 868 N N . SER A 1 108 ? 6.155 4.456 -2.774 1.00 96.38 108 SER A N 1
ATOM 869 C CA . SER A 1 108 ? 5.770 5.635 -1.983 1.00 96.38 108 SER A CA 1
ATOM 870 C C . SER A 1 108 ? 4.453 6.264 -2.444 1.00 96.38 108 SER A C 1
ATOM 872 O O . SER A 1 108 ? 3.595 6.590 -1.622 1.00 96.38 108 SER A O 1
ATOM 874 N N . ASP A 1 109 ? 4.286 6.412 -3.756 1.00 95.12 109 ASP A N 1
ATOM 875 C CA . ASP A 1 109 ? 3.178 7.147 -4.365 1.00 95.12 109 ASP A CA 1
ATOM 876 C C . ASP A 1 109 ? 1.910 6.287 -4.390 1.00 95.12 109 ASP A C 1
ATOM 878 O O . ASP A 1 109 ? 0.803 6.793 -4.195 1.00 95.12 109 ASP A O 1
ATOM 882 N N . LEU A 1 110 ? 2.065 4.970 -4.570 1.00 94.62 110 LEU A N 1
ATOM 883 C CA . LEU A 1 110 ? 0.972 4.008 -4.445 1.00 94.62 110 LEU A CA 1
ATOM 884 C C . LEU A 1 110 ? 0.373 4.041 -3.030 1.00 94.62 110 LEU A C 1
ATOM 886 O O . LEU A 1 110 ? -0.841 4.182 -2.872 1.00 94.62 110 LEU A O 1
ATOM 890 N N . ALA A 1 111 ? 1.228 4.009 -2.003 1.00 94.88 111 ALA A N 1
ATOM 891 C CA . ALA A 1 111 ? 0.803 4.081 -0.607 1.00 94.88 111 ALA A CA 1
ATOM 892 C C . ALA A 1 111 ? 0.084 5.402 -0.284 1.00 94.88 111 ALA A C 1
ATOM 894 O O . ALA A 1 111 ? -0.946 5.410 0.393 1.00 94.88 111 ALA A O 1
ATOM 895 N N . GLN A 1 112 ? 0.581 6.524 -0.817 1.00 94.31 112 GLN A N 1
ATOM 896 C CA . GLN A 1 112 ? -0.071 7.827 -0.669 1.00 94.31 112 GLN A CA 1
ATOM 897 C C . GLN A 1 112 ? -1.478 7.847 -1.279 1.00 94.31 112 GLN A C 1
ATOM 899 O O . GLN A 1 112 ? -2.398 8.354 -0.640 1.00 94.31 112 GLN A O 1
ATOM 904 N N . LYS A 1 113 ? -1.676 7.259 -2.468 1.00 92.69 113 LYS A N 1
ATOM 905 C CA . LYS A 1 113 ? -2.999 7.181 -3.116 1.00 92.69 113 LYS A CA 1
ATOM 906 C C . LYS A 1 113 ? -3.992 6.309 -2.347 1.00 92.69 113 LYS A C 1
ATOM 908 O O . LYS A 1 113 ? -5.174 6.631 -2.291 1.00 92.69 113 LYS A O 1
ATOM 913 N N . MET A 1 114 ? -3.512 5.240 -1.718 1.00 91.88 114 MET A N 1
ATOM 914 C CA . MET A 1 114 ? -4.308 4.403 -0.813 1.00 91.88 114 MET A CA 1
ATOM 915 C C . MET A 1 114 ? -4.530 5.069 0.555 1.00 91.88 114 MET A C 1
ATOM 917 O O . MET A 1 114 ? -5.404 4.657 1.319 1.00 91.88 114 MET A O 1
ATOM 921 N N . ALA A 1 115 ? -3.747 6.107 0.871 1.00 91.31 115 ALA A N 1
ATOM 922 C CA . ALA A 1 115 ? -3.581 6.674 2.207 1.00 91.31 115 ALA A CA 1
ATOM 923 C C . ALA A 1 115 ? -3.340 5.576 3.264 1.00 91.31 115 ALA A C 1
ATOM 925 O O . ALA A 1 115 ? -3.922 5.569 4.353 1.00 91.31 115 ALA A O 1
ATOM 926 N N . THR A 1 116 ? -2.453 4.649 2.899 1.00 90.44 116 THR A N 1
ATOM 927 C CA . THR A 1 116 ? -1.886 3.591 3.738 1.00 90.44 116 THR A CA 1
ATOM 928 C C . THR A 1 116 ? -0.399 3.872 3.959 1.00 90.44 116 THR A C 1
ATOM 930 O O . THR A 1 116 ? 0.219 4.703 3.288 1.00 90.44 116 THR A O 1
ATOM 933 N N . LYS A 1 117 ? 0.213 3.220 4.950 1.00 94.56 117 LYS A N 1
ATOM 934 C CA . LYS A 1 117 ? 1.651 3.390 5.197 1.00 94.56 117 LYS A CA 1
ATOM 935 C C . LYS A 1 117 ? 2.440 2.600 4.159 1.00 94.56 117 LYS A C 1
ATOM 937 O O . LYS A 1 117 ? 2.180 1.418 3.964 1.00 94.56 117 LYS A O 1
ATOM 942 N N . ALA A 1 118 ? 3.491 3.194 3.595 1.00 94.31 118 ALA A N 1
ATOM 943 C CA . ALA A 1 118 ? 4.350 2.499 2.631 1.00 94.31 118 ALA A CA 1
ATOM 944 C C . ALA A 1 118 ? 4.972 1.205 3.192 1.00 94.31 118 ALA A C 1
ATOM 946 O O . ALA A 1 118 ? 5.149 0.235 2.465 1.00 94.31 118 ALA A O 1
ATOM 947 N N . GLY A 1 119 ? 5.230 1.150 4.504 1.00 95.62 119 GLY A N 1
ATOM 948 C CA . GLY A 1 119 ? 5.699 -0.068 5.170 1.00 95.62 119 GLY A CA 1
ATOM 949 C C . GLY A 1 119 ? 4.699 -1.233 5.156 1.00 95.62 119 GLY A C 1
ATOM 950 O O . GLY A 1 119 ? 5.121 -2.375 5.278 1.00 95.62 119 GLY A O 1
ATOM 951 N N . GLU A 1 120 ? 3.393 -0.981 5.021 1.00 94.12 120 GLU A N 1
ATOM 952 C CA . GLU A 1 120 ? 2.381 -2.041 4.878 1.00 94.12 120 GLU A CA 1
ATOM 953 C C . GLU A 1 120 ? 2.358 -2.579 3.447 1.00 94.12 120 GLU A C 1
ATOM 955 O O . GLU A 1 120 ? 2.386 -3.790 3.257 1.00 94.12 120 GLU A O 1
ATOM 960 N N . VAL A 1 121 ? 2.438 -1.689 2.457 1.00 94.50 121 VAL A N 1
ATOM 961 C CA . VAL A 1 121 ? 2.557 -2.042 1.032 1.00 94.50 121 VAL A CA 1
ATOM 962 C C . VAL A 1 121 ? 3.818 -2.881 0.783 1.00 94.50 121 VAL A C 1
ATOM 964 O O . VAL A 1 121 ? 3.756 -3.931 0.149 1.00 94.50 121 VAL A O 1
ATOM 967 N N . LEU A 1 122 ? 4.955 -2.478 1.363 1.00 95.00 122 LEU A N 1
ATOM 968 C CA . LEU A 1 122 ? 6.219 -3.220 1.288 1.00 95.00 122 LEU A CA 1
ATOM 969 C C . LEU A 1 122 ? 6.108 -4.637 1.867 1.00 95.00 122 LEU A C 1
ATOM 971 O O . LEU A 1 122 ? 6.671 -5.569 1.303 1.00 95.00 122 LEU A O 1
ATOM 975 N N . LYS A 1 123 ? 5.370 -4.822 2.970 1.00 94.38 123 LYS A N 1
ATOM 976 C CA . LYS A 1 123 ? 5.166 -6.156 3.561 1.00 94.38 123 LYS A CA 1
ATOM 977 C C . LYS A 1 123 ? 4.379 -7.076 2.636 1.00 94.38 123 LYS A C 1
ATOM 979 O O . LYS A 1 123 ? 4.728 -8.248 2.536 1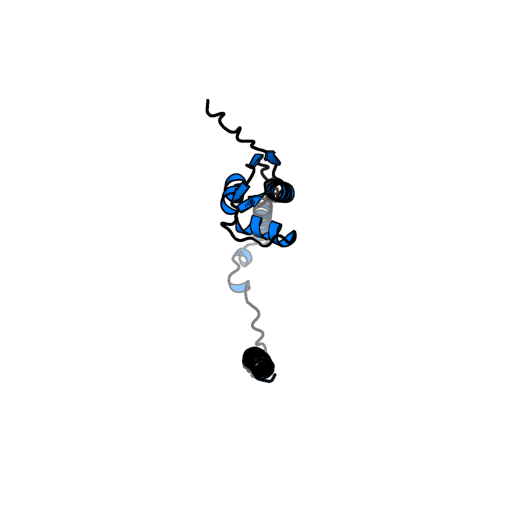.00 94.38 123 LYS A O 1
ATOM 984 N N . VAL A 1 124 ? 3.345 -6.554 1.977 1.00 95.19 124 VAL A N 1
ATOM 985 C CA . VAL A 1 124 ? 2.549 -7.324 1.010 1.00 95.19 124 VAL A CA 1
ATOM 986 C C . VAL A 1 124 ? 3.423 -7.741 -0.176 1.00 95.19 124 VAL A C 1
ATOM 988 O O . VAL A 1 124 ? 3.481 -8.923 -0.503 1.00 95.19 124 VAL A O 1
ATOM 991 N N . LEU A 1 125 ? 4.197 -6.804 -0.732 1.00 94.56 125 LEU A N 1
ATOM 992 C CA . LEU A 1 125 ? 5.139 -7.073 -1.825 1.00 94.56 125 LEU A CA 1
ATOM 993 C C . LEU A 1 125 ? 6.180 -8.141 -1.456 1.00 94.56 125 LEU A C 1
ATOM 995 O O . LEU A 1 125 ? 6.394 -9.087 -2.215 1.00 94.56 125 LEU A O 1
ATOM 999 N N . MET A 1 126 ? 6.762 -8.054 -0.256 1.00 94.06 126 MET A N 1
ATOM 1000 C CA . MET A 1 126 ? 7.692 -9.070 0.250 1.00 94.06 126 MET A CA 1
ATOM 1001 C C . MET A 1 126 ? 7.023 -10.442 0.419 1.00 94.06 126 MET A C 1
ATOM 1003 O O . MET A 1 126 ? 7.650 -11.457 0.127 1.00 94.06 126 MET A O 1
ATOM 1007 N N . GLY A 1 127 ? 5.757 -10.486 0.849 1.00 93.94 127 GLY A N 1
ATOM 1008 C CA . GLY A 1 127 ? 4.979 -11.725 0.961 1.00 93.94 127 GLY A CA 1
ATOM 1009 C C . GLY A 1 127 ? 4.739 -12.419 -0.384 1.00 93.94 127 GLY A C 1
ATOM 1010 O O . GLY A 1 127 ? 4.694 -13.644 -0.441 1.00 93.94 127 GLY A O 1
ATOM 1011 N N . MET A 1 128 ? 4.666 -11.645 -1.468 1.00 91.44 128 MET A N 1
ATOM 1012 C CA . MET A 1 128 ? 4.543 -12.135 -2.847 1.00 91.44 128 MET A CA 1
ATOM 1013 C C . MET A 1 128 ? 5.897 -12.464 -3.502 1.00 91.44 128 MET A C 1
ATOM 1015 O O . MET A 1 128 ? 5.941 -12.869 -4.661 1.00 91.44 128 MET A O 1
ATOM 1019 N N . GLY A 1 129 ? 7.011 -12.288 -2.781 1.00 92.56 129 GLY A N 1
ATOM 1020 C CA . GLY A 1 129 ? 8.366 -12.533 -3.286 1.00 92.56 129 GLY A CA 1
ATOM 1021 C C . GLY A 1 129 ? 8.977 -11.376 -4.084 1.00 92.56 129 GLY A C 1
ATOM 1022 O O . GLY A 1 129 ? 10.078 -11.521 -4.613 1.00 92.56 129 GLY A O 1
ATOM 1023 N N . VAL A 1 130 ? 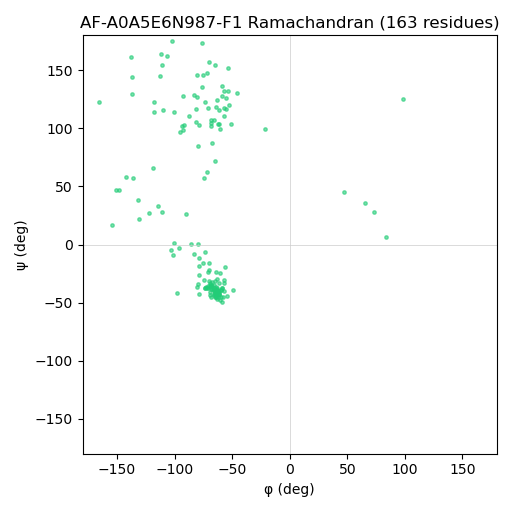8.312 -10.218 -4.151 1.00 92.50 130 VAL A N 1
ATOM 1024 C CA . VAL A 1 130 ? 8.821 -9.019 -4.828 1.00 92.50 130 VAL A CA 1
ATOM 1025 C C . VAL A 1 130 ? 9.585 -8.165 -3.814 1.00 92.50 130 VAL A C 1
ATOM 1027 O O . VAL A 1 130 ? 9.000 -7.481 -2.973 1.00 92.50 130 VAL A O 1
ATOM 1030 N N . MET A 1 131 ? 10.918 -8.216 -3.869 1.00 94.12 131 MET A N 1
ATOM 1031 C CA . MET A 1 131 ? 11.775 -7.407 -3.000 1.00 94.12 131 MET A CA 1
ATOM 1032 C C . MET A 1 131 ? 12.042 -6.045 -3.642 1.00 94.12 131 MET A C 1
ATOM 1034 O O . MET A 1 131 ? 12.760 -5.947 -4.632 1.00 94.12 131 MET A O 1
ATOM 1038 N N . VAL A 1 132 ? 11.472 -4.998 -3.049 1.00 94.00 132 VAL A N 1
ATOM 1039 C CA . VAL A 1 132 ? 11.635 -3.605 -3.481 1.00 94.00 132 VAL A CA 1
ATOM 1040 C C . VAL A 1 132 ? 11.832 -2.684 -2.281 1.00 94.00 132 VAL A C 1
ATOM 1042 O O . VAL A 1 132 ? 11.522 -3.033 -1.139 1.00 94.00 132 VAL A O 1
ATOM 1045 N N . THR A 1 133 ? 12.354 -1.494 -2.536 1.00 95.31 133 THR A N 1
ATOM 1046 C CA . THR A 1 133 ? 12.526 -0.409 -1.570 1.00 95.31 133 THR A CA 1
ATOM 1047 C C . THR A 1 133 ? 11.449 0.669 -1.747 1.00 95.31 133 THR A C 1
ATOM 1049 O O . THR A 1 133 ? 10.619 0.622 -2.651 1.00 95.31 133 THR A O 1
ATOM 1052 N N . LEU A 1 134 ? 11.436 1.669 -0.859 1.00 93.12 134 LEU A N 1
ATOM 1053 C CA . LEU A 1 134 ? 10.400 2.711 -0.814 1.00 93.12 134 LEU A CA 1
ATOM 1054 C C . LEU A 1 134 ? 10.271 3.528 -2.112 1.00 93.12 134 LEU A C 1
ATOM 1056 O O . LEU A 1 134 ? 9.169 3.934 -2.478 1.00 93.12 134 LEU A O 1
ATOM 1060 N N . ASN A 1 135 ? 11.398 3.807 -2.766 1.00 94.88 135 ASN A N 1
ATOM 1061 C CA . ASN A 1 135 ? 11.459 4.703 -3.921 1.00 94.88 135 ASN A CA 1
ATOM 1062 C C . ASN A 1 135 ? 11.522 3.950 -5.254 1.00 94.88 135 ASN A C 1
ATOM 1064 O O . ASN A 1 135 ? 11.610 4.598 -6.302 1.00 94.88 135 ASN A O 1
ATOM 1068 N N . ASP A 1 136 ? 11.486 2.617 -5.213 1.00 96.25 136 ASP A N 1
ATOM 1069 C CA . ASP A 1 136 ? 11.528 1.797 -6.413 1.00 96.25 136 ASP A CA 1
ATOM 1070 C C . ASP A 1 136 ? 10.211 1.897 -7.175 1.00 96.25 136 ASP A C 1
ATOM 1072 O O . ASP A 1 136 ? 9.130 2.100 -6.607 1.00 96.25 136 ASP A O 1
ATOM 1076 N N . VAL A 1 137 ? 10.335 1.797 -8.494 1.00 95.62 137 VAL A N 1
ATOM 1077 C CA . VAL A 1 137 ? 9.217 1.840 -9.429 1.00 95.62 137 VAL A CA 1
ATOM 1078 C C . VAL A 1 137 ? 8.767 0.410 -9.690 1.00 95.62 137 VAL A C 1
ATOM 1080 O O . VAL A 1 137 ? 9.586 -0.435 -10.043 1.00 95.62 137 VAL A O 1
ATOM 1083 N N . ILE A 1 138 ? 7.472 0.164 -9.520 1.00 95.38 138 ILE A N 1
ATOM 1084 C CA . ILE A 1 138 ? 6.818 -1.104 -9.832 1.00 95.38 138 ILE A CA 1
ATOM 1085 C C . ILE A 1 138 ? 5.889 -0.940 -11.034 1.00 95.38 138 ILE A C 1
ATOM 1087 O O . ILE A 1 138 ? 5.402 0.158 -11.335 1.00 95.38 138 ILE A O 1
ATOM 1091 N N . ASP A 1 139 ? 5.667 -2.056 -11.711 1.00 95.25 139 ASP A N 1
ATOM 1092 C CA . ASP A 1 139 ? 4.732 -2.197 -12.812 1.00 95.25 139 ASP A CA 1
ATOM 1093 C C . ASP A 1 139 ? 3.275 -2.117 -12.334 1.00 95.25 139 ASP A C 1
ATOM 1095 O O . ASP A 1 139 ? 2.941 -2.354 -11.167 1.00 95.25 139 ASP A O 1
ATOM 1099 N N . GLN A 1 140 ? 2.395 -1.759 -13.266 1.00 95.00 140 GLN A N 1
ATOM 1100 C CA . GLN A 1 140 ? 0.963 -1.623 -13.024 1.00 95.00 140 GLN A CA 1
ATOM 1101 C C . GLN A 1 140 ? 0.300 -2.919 -12.543 1.00 95.00 140 GLN A C 1
ATOM 1103 O O . GLN A 1 140 ? -0.554 -2.845 -11.660 1.00 95.00 140 GLN A O 1
ATOM 1108 N N . ASP A 1 141 ? 0.690 -4.075 -13.085 1.00 93.69 141 ASP A N 1
ATOM 1109 C CA . ASP A 1 141 ? 0.070 -5.364 -12.760 1.00 93.69 141 ASP A CA 1
ATOM 1110 C C . ASP A 1 141 ? 0.391 -5.771 -11.315 1.00 93.69 141 ASP A C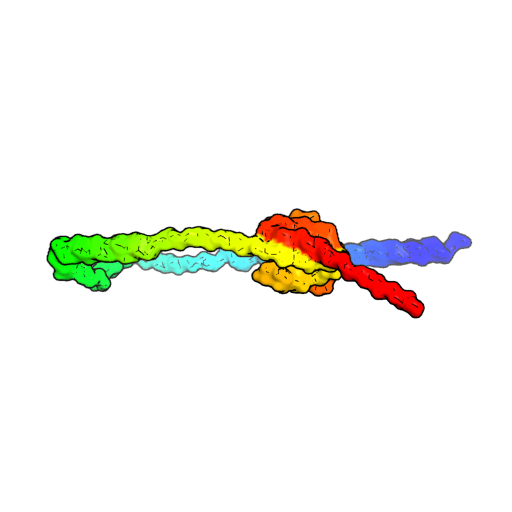 1
ATOM 1112 O O . ASP A 1 141 ? -0.510 -6.107 -10.542 1.00 93.69 141 ASP A O 1
ATOM 1116 N N . THR A 1 142 ? 1.653 -5.626 -10.897 1.00 94.25 142 THR A N 1
ATOM 1117 C CA . THR A 1 142 ? 2.045 -5.818 -9.493 1.00 94.25 142 THR A CA 1
ATOM 1118 C C . THR A 1 142 ? 1.332 -4.831 -8.564 1.00 94.25 142 THR A C 1
ATOM 1120 O O . THR A 1 142 ? 0.847 -5.217 -7.499 1.00 94.25 142 THR A O 1
ATOM 1123 N N . ALA A 1 143 ? 1.231 -3.554 -8.948 1.00 94.75 143 ALA A N 1
ATOM 1124 C CA . ALA A 1 143 ? 0.546 -2.544 -8.141 1.00 94.75 143 ALA A CA 1
ATOM 1125 C C . ALA A 1 143 ? -0.957 -2.836 -7.973 1.00 94.75 143 ALA A C 1
ATOM 1127 O O . ALA A 1 143 ? -1.493 -2.630 -6.885 1.00 94.75 143 ALA A O 1
ATOM 1128 N N . LEU A 1 144 ? -1.627 -3.331 -9.019 1.00 94.44 144 LEU A N 1
ATOM 1129 C CA . LEU A 1 144 ? -3.026 -3.774 -8.975 1.00 94.44 144 LEU A CA 1
ATOM 1130 C C . LEU A 1 144 ? -3.224 -4.883 -7.946 1.00 94.44 144 LEU A C 1
ATOM 1132 O O . LEU A 1 144 ? -4.081 -4.764 -7.072 1.00 94.44 144 LEU A O 1
ATOM 1136 N N . LEU A 1 145 ? -2.379 -5.911 -8.001 1.00 94.00 145 LEU A N 1
ATOM 1137 C CA . LEU A 1 145 ? -2.490 -7.068 -7.121 1.00 94.00 145 LEU A CA 1
ATOM 1138 C C . LEU A 1 145 ? -2.306 -6.691 -5.642 1.00 94.00 145 L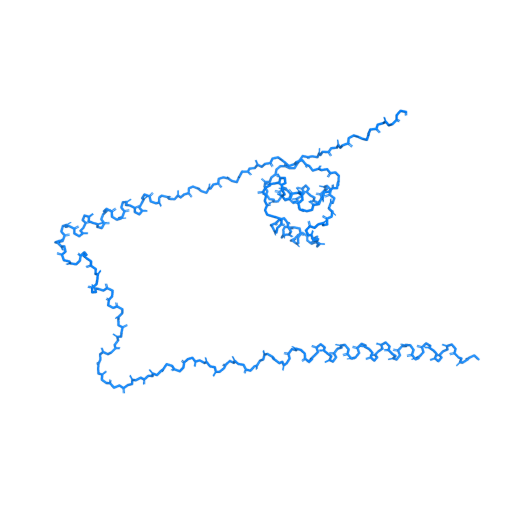EU A C 1
ATOM 1140 O O . LEU A 1 145 ? -3.050 -7.144 -4.775 1.00 94.00 145 LEU A O 1
ATOM 1144 N N . VAL A 1 146 ? -1.367 -5.791 -5.342 1.00 94.12 146 VAL A N 1
ATOM 1145 C CA . VAL A 1 146 ? -1.161 -5.288 -3.973 1.00 94.12 146 VAL A CA 1
ATOM 1146 C C . VAL A 1 146 ? -2.362 -4.479 -3.473 1.00 94.12 146 VAL A C 1
ATOM 1148 O O . VAL A 1 146 ? -2.722 -4.555 -2.297 1.00 94.12 146 VAL A O 1
ATOM 1151 N N . VAL A 1 147 ? -2.987 -3.693 -4.351 1.00 94.12 147 VAL A N 1
ATOM 1152 C CA . VAL A 1 147 ? -4.176 -2.894 -4.022 1.00 94.12 147 VAL A CA 1
ATOM 1153 C C . VAL A 1 147 ? -5.363 -3.800 -3.689 1.00 94.12 147 VAL A C 1
ATOM 1155 O O . VAL A 1 147 ? -6.038 -3.559 -2.684 1.00 94.12 147 VAL A O 1
ATOM 1158 N N . GLU A 1 148 ? -5.558 -4.869 -4.461 1.00 91.44 148 GLU A N 1
ATOM 1159 C CA . GLU A 1 148 ? -6.593 -5.881 -4.225 1.00 91.44 148 GLU A CA 1
ATOM 1160 C C . GLU A 1 148 ? -6.376 -6.634 -2.904 1.00 91.44 148 GLU A C 1
ATOM 1162 O O . GLU A 1 148 ? -7.307 -6.744 -2.103 1.00 91.44 148 GLU A O 1
ATOM 1167 N N . GLU A 1 149 ? -5.144 -7.056 -2.607 1.00 91.81 149 GLU A N 1
ATOM 1168 C CA . GLU A 1 149 ? -4.801 -7.753 -1.355 1.00 91.81 149 GLU A CA 1
ATOM 1169 C C . GLU A 1 149 ? -5.062 -6.878 -0.115 1.00 91.81 149 GLU A C 1
ATOM 1171 O O . GLU A 1 149 ? -5.489 -7.340 0.948 1.00 91.81 149 GLU A O 1
ATOM 1176 N N . MET A 1 150 ? -4.871 -5.564 -0.251 1.00 89.75 150 MET A N 1
ATOM 1177 C CA . MET A 1 150 ? -5.191 -4.595 0.797 1.00 89.75 150 MET A CA 1
ATOM 1178 C C . MET A 1 150 ? -6.686 -4.240 0.879 1.00 89.75 150 MET A C 1
ATOM 1180 O O . MET A 1 150 ? -7.068 -3.425 1.726 1.00 89.75 150 MET A O 1
ATOM 1184 N N . GLY A 1 151 ? -7.539 -4.820 0.033 1.00 88.38 151 GLY A N 1
ATOM 1185 C CA . GLY A 1 151 ? -8.984 -4.582 0.006 1.00 88.38 151 GLY A CA 1
ATOM 1186 C C . GLY A 1 151 ? -9.383 -3.221 -0.569 1.00 88.38 151 GLY A C 1
ATOM 1187 O O . GLY A 1 151 ? -10.397 -2.661 -0.157 1.00 88.38 151 GLY A O 1
ATOM 1188 N N . HIS A 1 152 ? -8.567 -2.661 -1.461 1.00 91.44 152 HIS A N 1
ATOM 1189 C CA . HIS A 1 152 ? -8.848 -1.427 -2.197 1.00 91.44 152 HIS A CA 1
ATOM 1190 C C . HIS A 1 152 ? -9.181 -1.758 -3.660 1.00 91.44 152 HIS A C 1
ATOM 1192 O O . HIS A 1 152 ? -8.854 -2.837 -4.146 1.00 91.44 152 HIS A O 1
ATOM 1198 N N . THR A 1 153 ? -9.807 -0.826 -4.382 1.00 91.31 153 THR A N 1
ATOM 1199 C CA . THR A 1 153 ? -10.173 -1.036 -5.793 1.00 91.31 153 THR A CA 1
ATOM 1200 C C . THR A 1 153 ? -9.165 -0.336 -6.702 1.00 91.31 153 THR A C 1
ATOM 1202 O O . THR A 1 153 ? -9.079 0.893 -6.700 1.00 91.31 153 THR A O 1
ATOM 1205 N N . GLY A 1 154 ? -8.391 -1.090 -7.485 1.00 91.56 154 GLY A N 1
ATOM 1206 C CA . GLY A 1 154 ? -7.430 -0.537 -8.445 1.00 91.56 154 GLY A CA 1
ATOM 1207 C C . GLY A 1 154 ? -8.082 -0.160 -9.778 1.00 91.56 154 GLY A C 1
ATOM 1208 O O . GLY A 1 154 ? -8.765 -0.972 -10.392 1.00 91.56 154 GLY A O 1
ATOM 1209 N N . VAL A 1 155 ? -7.858 1.067 -10.254 1.00 92.19 155 VAL A N 1
ATOM 1210 C CA . VAL A 1 155 ? -8.333 1.558 -11.558 1.00 92.19 155 VAL A CA 1
ATOM 1211 C C . VAL A 1 155 ? -7.137 1.918 -12.433 1.00 92.19 155 VAL A C 1
ATOM 1213 O O . VAL A 1 155 ? -6.323 2.772 -12.085 1.00 92.19 155 VAL A O 1
ATOM 1216 N N . VAL A 1 156 ? -7.042 1.302 -13.608 1.00 92.50 156 VAL A N 1
ATOM 1217 C CA . VAL A 1 156 ? -5.950 1.538 -14.561 1.00 92.50 156 VAL A CA 1
ATOM 1218 C C . VAL A 1 156 ? -6.066 2.929 -15.198 1.00 92.50 156 VAL A C 1
ATOM 1220 O O . VAL A 1 156 ? -7.018 3.227 -15.920 1.00 92.50 156 VAL A O 1
ATOM 1223 N N . SER A 1 157 ? -5.071 3.790 -14.967 1.00 86.88 157 SER A N 1
ATOM 1224 C CA . SER A 1 157 ? -4.959 5.121 -15.575 1.00 86.88 157 SER A CA 1
ATOM 1225 C C . SER A 1 157 ? -4.062 5.071 -16.810 1.00 86.88 157 SER A C 1
ATOM 1227 O O . SER A 1 157 ? -2.840 5.205 -16.716 1.00 86.88 157 SER A O 1
ATOM 1229 N N . LYS A 1 158 ? -4.675 4.968 -17.992 1.00 80.00 158 LYS A N 1
ATOM 1230 C CA . LYS A 1 158 ? -3.961 5.111 -19.267 1.00 80.00 158 LYS A CA 1
ATOM 1231 C C . LYS A 1 158 ? -3.781 6.590 -19.595 1.00 80.00 158 LYS A C 1
ATOM 1233 O O . LYS A 1 158 ? -4.725 7.261 -20.018 1.00 80.00 158 LYS A O 1
ATOM 1238 N N . LYS A 1 159 ? -2.563 7.113 -19.438 1.00 66.81 159 LYS A N 1
ATOM 1239 C CA . LYS A 1 159 ? -2.228 8.457 -19.927 1.00 66.81 159 LYS A CA 1
ATOM 1240 C C . LYS A 1 159 ? -1.980 8.366 -21.434 1.00 66.81 159 LYS A C 1
ATOM 1242 O O . LYS A 1 159 ? -0.953 7.867 -21.877 1.00 66.81 159 LYS A O 1
ATOM 1247 N N . LYS A 1 160 ? -2.959 8.806 -22.228 1.00 64.88 160 LYS A N 1
ATOM 1248 C CA . LYS A 1 160 ? -2.898 8.813 -23.699 1.00 64.88 160 LYS A CA 1
ATOM 1249 C C . LYS A 1 160 ? -1.644 9.588 -24.157 1.00 64.88 160 LYS A C 1
ATOM 1251 O O . LYS A 1 160 ? -1.497 10.738 -23.733 1.00 64.88 160 LYS A O 1
ATOM 1256 N N . PRO A 1 161 ? -0.752 9.016 -24.990 1.00 59.38 161 PRO A N 1
ATOM 1257 C CA . PRO A 1 161 ? 0.387 9.765 -25.500 1.00 59.38 161 PRO A CA 1
ATOM 1258 C C . PRO A 1 161 ? -0.146 10.915 -26.354 1.00 59.38 161 PRO A C 1
ATOM 1260 O O . PRO A 1 161 ? -0.958 10.711 -27.262 1.00 59.38 161 PRO A O 1
ATOM 1263 N N . LEU A 1 162 ? 0.258 12.136 -26.004 1.00 61.12 162 LEU A N 1
ATOM 1264 C CA . LEU A 1 162 ? -0.021 13.333 -26.784 1.00 61.12 162 LEU A CA 1
ATOM 1265 C C . LEU A 1 162 ? 0.551 13.093 -28.183 1.00 61.12 162 LEU A C 1
ATOM 1267 O O . LEU A 1 162 ? 1.765 12.998 -28.344 1.00 61.12 162 LEU A O 1
ATOM 1271 N N . LYS A 1 163 ? -0.326 12.939 -29.181 1.00 47.66 163 LYS A N 1
ATOM 1272 C CA . LYS A 1 163 ? 0.077 12.959 -30.586 1.00 47.66 163 LYS A CA 1
ATOM 1273 C C . LYS A 1 163 ? 0.667 14.340 -30.851 1.00 47.66 163 LYS A C 1
ATOM 1275 O O . LYS A 1 163 ? -0.070 15.319 -30.923 1.00 47.66 163 LYS A O 1
ATOM 1280 N N . THR A 1 164 ? 1.988 14.410 -30.927 1.00 63.84 164 THR A N 1
ATOM 1281 C CA . THR A 1 164 ? 2.702 15.543 -31.507 1.00 63.84 164 THR A CA 1
ATOM 1282 C C . THR A 1 164 ? 2.322 15.603 -32.985 1.00 63.84 164 THR A C 1
ATOM 1284 O O . THR A 1 164 ? 2.507 14.612 -33.696 1.00 63.84 164 THR A O 1
ATOM 1287 N N . SER A 1 165 ? 1.694 16.710 -33.383 1.00 55.66 165 SER A N 1
ATOM 1288 C CA . SER A 1 165 ? 1.356 17.031 -34.773 1.00 55.66 165 SER A CA 1
ATOM 1289 C C . SER A 1 165 ? 2.567 17.542 -35.539 1.00 55.66 165 SER A C 1
ATOM 1291 O O . SER A 1 165 ? 3.518 18.015 -34.880 1.00 55.66 165 SER A O 1
#

Radius of gyration: 34.04 Å; Cα contacts (8 Å, |Δi|>4): 105; chains: 1; bounding box: 81×40×96 Å

Nearest PDB structures (foldseek):
  7uiu-assembly1_x  TM=8.518E-01  e=9.559E-08  Pseudomonas aeruginosa PAO1
  7unv-assembly1_x  TM=8.396E-01  e=8.814E-07  Pseudomonas aeruginosa PAO1

Foldseek 3Di:
DPDVVVVVVVVVVVVVVVVVVVVVVVVVPPPPPPPDPPCDPPPPPDDDDPDPPPDVCPVPPDPLVPDDPVVSVVVVVVVVVVVCVVPDPPPDPPPAEEAEFEQKDFLQVLCVSVVHDSVVLQVLCVVVVNHDDRGDIDGRVSSCVSCVVSVYHYDYDDPPPPPDD

Solvent-accessible surface area (backbone atoms only — not comparable to full-atom values): 10480 Å² total; per-residue (Å²): 144,71,62,71,67,50,55,54,54,52,52,54,51,53,52,54,52,52,52,50,54,51,54,55,53,61,62,65,70,74,78,78,83,83,86,85,88,79,77,74,82,81,73,79,79,82,85,77,75,88,86,75,75,83,64,82,67,68,68,84,78,47,77,64,73,83,44,55,75,70,57,39,50,52,52,52,49,51,51,51,52,55,56,59,66,67,51,83,74,71,80,74,74,81,82,66,48,76,31,78,41,39,72,64,42,33,44,48,57,54,19,57,63,67,72,48,58,45,72,57,58,48,51,54,38,46,74,75,70,48,87,75,57,62,80,41,73,43,49,37,70,64,52,37,53,54,32,47,75,71,60,29,46,63,40,84,43,81,79,76,78,80,79,80,128